Protein AF-A0A0L6VKC7-F1 (afdb_monomer_lite)

Radius of gyration: 15.63 Å; chains: 1; bounding box: 43×36×37 Å

Organism: NCBI:txid27349

Foldseek 3Di:
DPPPDPDPPPPVDDCCLPPVNLVPDDQVVNCVQQVDGPVVLVVVLVVCQVPCVQDDPDPDDDDHSSSVSSVCRSCVPPDDPDPD

Sequence (84 aa):
RQYLTARGTTTRFHPRYNFSAIQSLSESCFQKLFHMSWPCFLNLLHLIEPDPIFYNQSQNPQQDVSIQLTVATCRLGSNGNGAA

Secondary structure (DSSP, 8-state):
--S-S---------GGGSHHHHHTS-HHHHHHHHSS-HHHHHHHHHHHTT-GGGS--SSS----HHHHHHHHHHHTTTT-TT--

pLDDT: mean 82.85, std 15.11, range [49.09, 97.69]

Structure (mmCIF, N/CA/C/O backbone):
data_AF-A0A0L6VKC7-F1
#
_entry.id   AF-A0A0L6VKC7-F1
#
loop_
_atom_site.group_PDB
_atom_site.id
_atom_site.type_symbol
_atom_site.label_atom_id
_atom_site.label_alt_id
_atom_site.label_comp_id
_atom_site.label_asym_id
_atom_site.label_entity_id
_atom_site.label_seq_id
_atom_site.pdbx_PDB_ins_code
_atom_site.Cartn_x
_atom_site.Cartn_y
_atom_site.Cartn_z
_atom_site.occupancy
_atom_site.B_iso_or_equiv
_atom_site.auth_seq_id
_atom_site.auth_comp_id
_atom_site.auth_asym_id
_atom_site.auth_atom_id
_atom_site.pdbx_PDB_model_num
ATOM 1 N N . ARG A 1 1 ? -26.569 -25.462 6.612 1.00 49.47 1 ARG A N 1
ATOM 2 C CA . ARG A 1 1 ? -25.615 -24.687 7.450 1.00 49.47 1 ARG A CA 1
ATOM 3 C C . ARG A 1 1 ? -24.198 -25.259 7.279 1.00 49.47 1 ARG A C 1
ATOM 5 O O . ARG A 1 1 ? -23.688 -25.873 8.199 1.00 49.47 1 ARG A O 1
ATOM 12 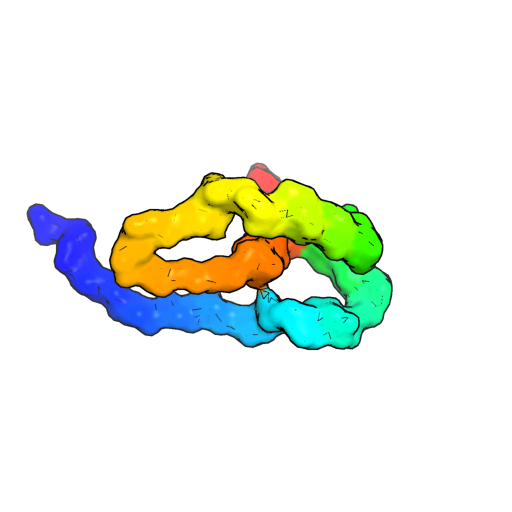N N . GLN A 1 2 ? -23.583 -25.118 6.101 1.00 55.94 2 GLN A N 1
ATOM 13 C CA . GLN A 1 2 ? -22.251 -25.691 5.801 1.00 55.94 2 GLN A CA 1
ATOM 14 C C . GLN A 1 2 ? -21.120 -24.645 5.766 1.00 55.94 2 GLN A C 1
ATOM 16 O O . GLN A 1 2 ? -19.972 -24.999 5.544 1.00 55.94 2 GLN A O 1
ATOM 21 N N . TYR A 1 3 ? -21.422 -23.368 6.027 1.00 58.84 3 TYR A N 1
ATOM 22 C CA . TYR A 1 3 ? -20.444 -22.269 5.973 1.00 58.84 3 TYR A CA 1
ATOM 23 C C . TYR A 1 3 ? -19.936 -21.805 7.350 1.00 58.84 3 TYR A C 1
ATOM 25 O O . TYR A 1 3 ? -19.222 -20.812 7.433 1.00 58.84 3 TYR A O 1
ATOM 33 N N . LEU A 1 4 ? -20.322 -22.489 8.433 1.00 65.56 4 LEU A N 1
ATOM 34 C CA . LEU A 1 4 ? -19.999 -22.110 9.819 1.00 65.56 4 LEU A CA 1
ATOM 35 C C . LEU A 1 4 ? -18.907 -22.988 10.444 1.00 65.56 4 LEU A C 1
ATOM 37 O O . LEU A 1 4 ? -18.790 -23.054 11.664 1.00 65.56 4 LEU A O 1
ATOM 41 N N . THR A 1 5 ? -18.116 -23.701 9.645 1.00 62.69 5 THR A N 1
ATOM 42 C CA . THR A 1 5 ? -16.912 -24.346 10.169 1.00 62.69 5 THR A CA 1
ATOM 43 C C . THR A 1 5 ? -15.944 -23.250 10.597 1.00 62.69 5 THR A C 1
ATOM 45 O O . THR A 1 5 ? -15.655 -22.341 9.814 1.00 62.69 5 THR A O 1
ATOM 48 N N . ALA A 1 6 ? -15.458 -23.315 11.838 1.00 60.31 6 ALA A N 1
ATOM 49 C CA . ALA A 1 6 ? -14.428 -22.406 12.317 1.00 60.31 6 ALA A CA 1
ATOM 50 C C . ALA A 1 6 ? -13.251 -22.455 11.335 1.00 60.31 6 ALA A C 1
ATOM 52 O O . ALA A 1 6 ? -12.635 -23.506 11.142 1.00 60.31 6 ALA A O 1
ATOM 53 N N . ARG A 1 7 ? -12.967 -21.333 10.664 1.00 61.12 7 ARG A N 1
ATOM 54 C CA . ARG A 1 7 ? -11.729 -21.209 9.897 1.00 61.12 7 ARG A CA 1
ATOM 55 C C . ARG A 1 7 ? -10.605 -21.354 10.911 1.00 61.12 7 ARG A C 1
ATOM 57 O O . ARG A 1 7 ? -10.471 -20.502 11.785 1.00 61.12 7 ARG A O 1
ATOM 64 N N . GLY A 1 8 ? -9.834 -22.437 10.815 1.00 57.59 8 GLY A N 1
ATOM 65 C CA . GLY A 1 8 ? -8.597 -22.566 11.577 1.00 57.59 8 GLY A CA 1
ATOM 66 C C . GLY A 1 8 ? -7.769 -21.298 11.390 1.00 57.59 8 GLY A C 1
ATOM 67 O O . GLY A 1 8 ? -7.817 -20.695 10.310 1.00 57.59 8 GLY A O 1
ATOM 68 N N . THR A 1 9 ? -7.063 -20.874 12.438 1.00 49.34 9 THR A N 1
ATOM 69 C CA . THR A 1 9 ? -6.158 -19.718 12.447 1.00 49.34 9 THR A CA 1
ATOM 70 C C . THR A 1 9 ? -5.077 -19.924 11.397 1.00 49.34 9 THR A C 1
ATOM 72 O O . THR A 1 9 ? -3.969 -20.380 11.650 1.00 49.34 9 THR A O 1
ATOM 75 N N . THR A 1 10 ? -5.421 -19.630 10.150 1.00 49.09 10 THR A N 1
ATOM 76 C CA . THR A 1 10 ? -4.474 -19.672 9.060 1.00 49.09 10 THR A CA 1
ATOM 77 C C . THR A 1 10 ? -3.802 -18.320 9.119 1.00 49.09 10 THR A C 1
ATOM 79 O O . THR A 1 10 ? -4.255 -17.364 8.491 1.00 49.09 10 THR A O 1
ATOM 82 N N . THR A 1 11 ? -2.747 -18.215 9.921 1.00 52.75 11 THR A N 1
ATOM 83 C CA . THR A 1 11 ? -1.838 -17.073 9.878 1.00 52.75 11 THR A CA 1
ATOM 84 C C . THR A 1 11 ? -1.109 -17.144 8.535 1.00 52.75 11 THR A C 1
ATOM 86 O O . THR A 1 11 ? 0.043 -17.540 8.444 1.00 52.75 11 THR A O 1
ATOM 89 N N . ARG A 1 12 ? -1.809 -16.823 7.436 1.00 61.62 12 ARG A N 1
ATOM 90 C CA . ARG A 1 12 ? -1.273 -16.770 6.062 1.00 61.62 12 ARG A CA 1
ATOM 91 C C . ARG A 1 12 ? -0.416 -15.520 5.847 1.00 61.62 12 ARG A C 1
ATOM 93 O O . ARG A 1 12 ? -0.289 -15.039 4.722 1.00 61.62 12 ARG A O 1
ATOM 100 N N . PHE A 1 13 ? 0.125 -14.953 6.918 1.00 64.38 13 PHE A N 1
ATOM 101 C CA . PHE A 1 13 ? 1.0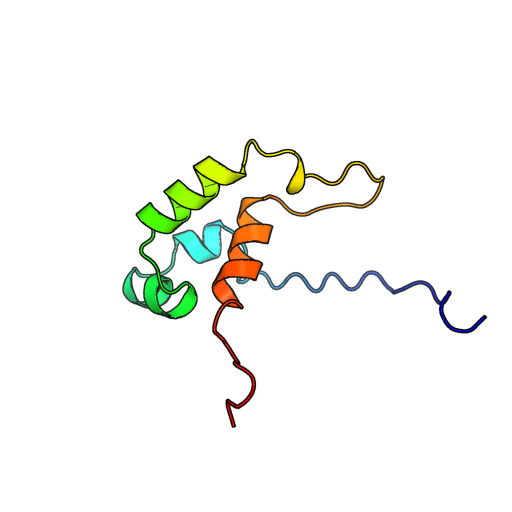23 -13.825 6.822 1.00 64.38 13 PHE A CA 1
ATOM 102 C C . PHE A 1 13 ? 2.420 -14.354 6.503 1.00 64.38 13 PHE A C 1
ATOM 104 O O . PHE A 1 13 ? 3.058 -15.005 7.326 1.00 64.38 13 PHE A O 1
ATOM 111 N N . HIS A 1 14 ? 2.864 -14.133 5.268 1.00 72.12 14 HIS A N 1
ATOM 112 C CA . HIS A 1 14 ? 4.200 -14.534 4.852 1.00 72.12 14 HIS A CA 1
ATOM 113 C C . HIS A 1 14 ? 5.209 -13.482 5.348 1.00 72.12 14 HIS A C 1
ATOM 115 O O . HIS A 1 14 ? 5.066 -12.320 4.964 1.00 72.12 14 HIS A O 1
ATOM 121 N N . PRO A 1 15 ? 6.267 -13.856 6.097 1.00 78.44 15 PRO A N 1
ATOM 122 C CA . PRO A 1 15 ? 7.230 -12.912 6.690 1.00 78.44 15 PRO A CA 1
ATOM 123 C C . PRO A 1 15 ? 7.901 -11.944 5.703 1.00 78.44 15 PRO A C 1
ATOM 125 O O . PRO A 1 15 ? 8.413 -10.901 6.091 1.00 78.44 15 PRO A O 1
ATOM 128 N N . ARG A 1 16 ? 7.873 -12.265 4.405 1.00 79.38 16 ARG A N 1
ATOM 129 C CA . ARG A 1 16 ? 8.372 -11.402 3.316 1.00 79.38 16 ARG A CA 1
ATOM 130 C C . ARG A 1 16 ? 7.671 -10.044 3.212 1.00 79.38 16 ARG A C 1
ATOM 132 O O . ARG A 1 16 ? 8.196 -9.160 2.556 1.00 79.38 16 ARG A O 1
ATOM 139 N N . TYR A 1 17 ? 6.485 -9.906 3.802 1.00 80.56 17 TYR A N 1
ATOM 140 C CA . TYR A 1 17 ? 5.724 -8.656 3.815 1.00 80.56 17 TYR A CA 1
ATOM 141 C C . TYR A 1 17 ? 5.947 -7.841 5.096 1.00 80.56 17 TYR A C 1
ATOM 143 O O . TYR A 1 17 ? 5.266 -6.844 5.311 1.00 80.56 17 TYR A O 1
ATOM 151 N N . ASN A 1 18 ? 6.881 -8.262 5.956 1.00 87.00 18 ASN A N 1
ATOM 152 C CA . ASN A 1 18 ? 7.318 -7.450 7.083 1.00 87.00 18 ASN A CA 1
ATOM 153 C C . ASN A 1 18 ? 7.956 -6.159 6.580 1.00 87.00 18 ASN A C 1
ATOM 155 O O . ASN A 1 18 ? 8.803 -6.195 5.688 1.00 87.00 18 ASN A O 1
ATOM 159 N N . PHE A 1 19 ? 7.625 -5.037 7.215 1.00 84.62 19 PHE A N 1
ATOM 160 C CA . PHE A 1 19 ? 8.158 -3.730 6.838 1.00 84.62 19 PHE A CA 1
ATOM 161 C C . PHE A 1 19 ? 9.695 -3.702 6.802 1.00 84.62 19 PHE A C 1
ATOM 163 O O . PHE A 1 19 ? 10.284 -3.211 5.844 1.00 84.62 19 PHE A O 1
ATOM 170 N N . SER A 1 20 ? 10.353 -4.330 7.782 1.00 88.31 20 SER A N 1
ATOM 171 C CA . SER A 1 20 ? 11.817 -4.445 7.834 1.00 88.31 20 SER A CA 1
ATOM 172 C C . SER A 1 20 ? 12.412 -5.249 6.673 1.00 88.31 20 SER A C 1
ATOM 174 O O . SER A 1 20 ? 13.479 -4.903 6.173 1.00 88.31 20 SER A O 1
ATOM 176 N N . ALA A 1 21 ? 11.725 -6.301 6.220 1.00 88.19 21 ALA A N 1
ATOM 177 C CA . ALA A 1 21 ? 12.158 -7.112 5.084 1.00 88.19 21 ALA A CA 1
ATOM 178 C C . ALA A 1 21 ? 12.025 -6.355 3.756 1.00 88.19 21 ALA A C 1
ATOM 180 O O . ALA A 1 21 ? 12.780 -6.603 2.823 1.00 88.19 21 ALA A O 1
ATOM 181 N N . ILE A 1 22 ? 11.067 -5.434 3.671 1.00 89.25 22 ILE A N 1
ATOM 182 C CA . ILE A 1 22 ? 10.863 -4.582 2.500 1.00 89.25 22 ILE A CA 1
ATOM 183 C C . ILE A 1 22 ? 11.886 -3.449 2.487 1.00 89.25 22 ILE A C 1
ATOM 185 O O . ILE A 1 22 ? 12.473 -3.161 1.449 1.00 89.25 22 ILE A O 1
ATOM 189 N N . GLN A 1 23 ? 12.125 -2.835 3.646 1.00 89.88 23 GLN A N 1
ATOM 190 C CA . GLN A 1 23 ? 13.096 -1.758 3.810 1.00 89.88 23 GLN A CA 1
ATOM 191 C C . GLN A 1 23 ? 14.530 -2.211 3.494 1.00 89.88 23 GLN A C 1
ATOM 193 O O . GLN A 1 23 ? 15.350 -1.398 3.079 1.00 89.88 23 GLN A O 1
ATOM 198 N N . SER A 1 24 ? 14.842 -3.498 3.675 1.00 92.25 24 SER A N 1
ATOM 199 C CA . SER A 1 24 ? 16.156 -4.064 3.353 1.00 92.25 24 SER A CA 1
ATOM 200 C C . SER A 1 24 ? 16.333 -4.456 1.881 1.00 92.25 24 SER A C 1
ATOM 202 O O . SER A 1 24 ? 17.420 -4.896 1.497 1.00 92.25 24 SER A O 1
ATOM 204 N N . LEU A 1 25 ? 15.303 -4.309 1.040 1.00 91.56 25 LEU A N 1
ATOM 205 C CA . LEU A 1 25 ? 15.418 -4.570 -0.392 1.00 91.56 25 LEU A CA 1
ATOM 206 C C . LEU A 1 25 ? 16.337 -3.546 -1.060 1.00 91.56 25 LEU A C 1
ATOM 208 O O . LEU A 1 25 ? 16.334 -2.361 -0.730 1.00 91.56 25 LEU A O 1
ATOM 212 N N . SER A 1 26 ? 17.075 -3.988 -2.080 1.00 94.94 26 SER A N 1
ATOM 213 C CA . SER A 1 26 ? 17.701 -3.044 -3.004 1.00 94.94 26 SER A CA 1
ATOM 214 C C . SER A 1 26 ? 16.624 -2.242 -3.739 1.00 94.94 26 SER A C 1
ATOM 216 O O . SER A 1 26 ? 15.523 -2.741 -3.988 1.00 94.94 26 SER A O 1
ATOM 218 N N . GLU A 1 27 ? 16.955 -1.020 -4.156 1.00 93.62 27 GLU A N 1
ATOM 219 C CA . GLU A 1 27 ? 16.018 -0.163 -4.889 1.00 93.62 27 GLU A CA 1
ATOM 220 C C . GLU A 1 27 ? 15.455 -0.853 -6.142 1.00 93.62 27 GLU A C 1
ATOM 222 O O . GLU A 1 27 ? 14.252 -0.807 -6.390 1.00 93.62 27 GLU A O 1
ATOM 227 N N . SER A 1 28 ? 16.295 -1.573 -6.891 1.00 94.50 28 SER A N 1
ATOM 228 C CA . SER A 1 28 ? 15.866 -2.306 -8.087 1.00 94.50 28 SER A CA 1
ATOM 229 C C . SER A 1 28 ? 14.900 -3.4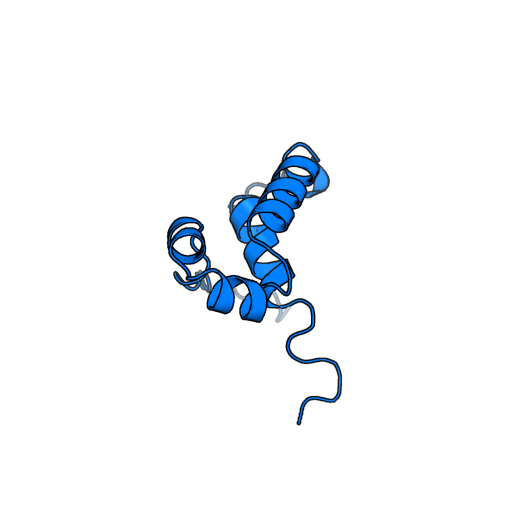52 -7.774 1.00 94.50 28 SER A C 1
ATOM 231 O O . SER A 1 28 ? 13.960 -3.686 -8.535 1.00 94.50 28 SER A O 1
ATOM 233 N N . CYS A 1 29 ? 15.093 -4.164 -6.661 1.00 92.25 29 CYS A N 1
ATOM 234 C CA . CYS A 1 29 ? 14.157 -5.188 -6.203 1.00 92.25 29 CYS A CA 1
ATOM 235 C C . CYS A 1 29 ? 12.842 -4.562 -5.734 1.00 92.25 29 CYS A C 1
ATOM 237 O O . CYS A 1 29 ? 11.773 -5.058 -6.087 1.00 92.25 29 CYS A O 1
ATOM 239 N N . PHE A 1 30 ? 12.916 -3.459 -4.988 1.00 92.50 30 PHE A N 1
ATOM 240 C CA . PHE A 1 30 ? 11.743 -2.740 -4.507 1.00 92.50 30 PHE A CA 1
ATOM 241 C C . PHE A 1 30 ? 10.885 -2.232 -5.674 1.00 92.50 30 PHE A C 1
ATOM 243 O O . PHE A 1 30 ? 9.702 -2.552 -5.760 1.00 92.50 30 PHE A O 1
ATOM 250 N N . GLN A 1 31 ? 11.489 -1.532 -6.635 1.00 92.75 31 GLN A N 1
ATOM 251 C CA . GLN A 1 31 ? 10.779 -1.016 -7.807 1.00 92.75 31 GLN A CA 1
ATOM 252 C C . GLN A 1 31 ? 10.127 -2.130 -8.636 1.00 92.75 31 GLN A C 1
ATOM 254 O O . GLN A 1 31 ? 9.007 -1.959 -9.107 1.00 92.75 31 GLN A O 1
ATOM 259 N N . LYS A 1 32 ? 10.782 -3.290 -8.791 1.00 89.75 32 LYS A N 1
ATOM 260 C CA . LYS A 1 32 ? 10.194 -4.441 -9.498 1.00 89.75 32 LYS A CA 1
ATOM 261 C C . LYS A 1 32 ? 8.984 -5.033 -8.779 1.00 89.75 32 LYS A C 1
ATOM 263 O O . LYS A 1 32 ? 8.074 -5.502 -9.447 1.00 89.75 32 LYS A O 1
ATOM 268 N N . LEU A 1 33 ? 8.999 -5.051 -7.447 1.00 89.06 33 LEU A N 1
ATOM 269 C CA . LEU A 1 33 ? 7.935 -5.652 -6.640 1.00 89.06 33 LEU A CA 1
ATOM 270 C C . LEU A 1 33 ? 6.738 -4.723 -6.435 1.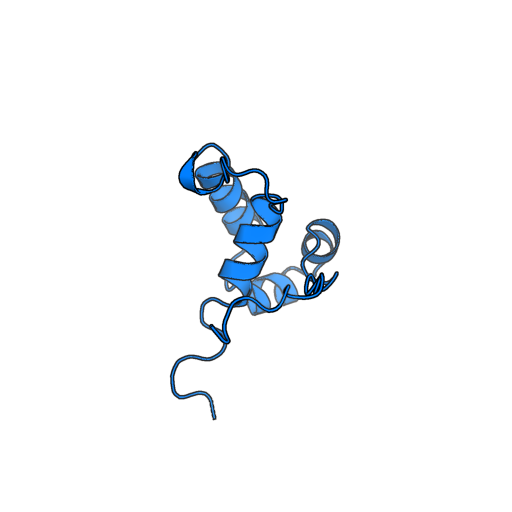00 89.06 33 LEU A C 1
ATOM 272 O O . LEU A 1 33 ? 5.609 -5.197 -6.382 1.00 89.06 33 LEU A O 1
ATOM 276 N N . PHE A 1 34 ? 6.988 -3.424 -6.280 1.00 90.38 34 PHE A N 1
ATOM 277 C CA . PHE A 1 34 ? 5.976 -2.440 -5.888 1.00 90.38 34 PHE A CA 1
ATOM 278 C C . PHE A 1 34 ? 5.622 -1.457 -7.007 1.00 90.38 34 PHE A C 1
ATOM 280 O O . PHE A 1 34 ? 4.713 -0.648 -6.839 1.00 90.38 34 PHE A O 1
ATOM 287 N N . HIS A 1 35 ? 6.337 -1.510 -8.136 1.00 90.88 35 HIS A N 1
ATOM 288 C CA . HIS A 1 35 ? 6.161 -0.625 -9.292 1.00 90.88 35 HIS A CA 1
ATOM 289 C C . HIS A 1 35 ? 6.250 0.874 -8.950 1.00 90.88 35 HIS A C 1
ATOM 291 O O . HIS A 1 35 ? 5.678 1.716 -9.639 1.00 90.88 35 HIS A O 1
ATOM 297 N N . MET A 1 36 ? 6.992 1.216 -7.892 1.00 93.56 36 MET A N 1
ATOM 298 C CA . MET A 1 36 ? 7.234 2.586 -7.438 1.00 93.56 36 MET A CA 1
ATOM 299 C C . MET A 1 36 ? 8.563 2.694 -6.685 1.00 93.56 36 MET A C 1
ATOM 301 O O . MET A 1 36 ? 9.155 1.687 -6.294 1.00 93.56 36 MET A O 1
ATOM 305 N N . SER A 1 37 ? 9.038 3.920 -6.467 1.00 94.94 37 SER A N 1
ATOM 306 C CA . SER A 1 37 ? 10.218 4.177 -5.638 1.00 94.94 37 SER A CA 1
ATOM 307 C C . SER A 1 37 ? 9.889 4.096 -4.143 1.00 94.94 37 SER A C 1
ATOM 309 O O . SER A 1 37 ? 8.744 4.296 -3.731 1.00 94.94 37 SER A O 1
ATOM 311 N N . TRP A 1 38 ? 10.905 3.848 -3.312 1.00 94.44 38 TRP A N 1
ATOM 312 C CA . TRP A 1 38 ? 10.744 3.820 -1.854 1.00 94.44 38 TRP A CA 1
ATOM 313 C C . TRP A 1 38 ? 10.168 5.132 -1.278 1.00 94.44 38 TRP A C 1
ATOM 315 O O . TRP A 1 38 ? 9.213 5.062 -0.504 1.00 94.44 38 TRP A O 1
ATOM 325 N N . PRO A 1 39 ? 10.626 6.336 -1.691 1.00 96.81 39 PRO A N 1
ATOM 326 C CA . PRO A 1 39 ? 10.006 7.586 -1.244 1.00 96.81 39 PRO A CA 1
ATOM 327 C C . PRO A 1 39 ? 8.530 7.716 -1.638 1.00 96.81 39 PRO A C 1
ATOM 329 O O . PRO A 1 39 ? 7.733 8.227 -0.856 1.00 96.81 39 PRO A O 1
ATOM 332 N N . CYS A 1 40 ? 8.145 7.235 -2.827 1.00 95.88 40 CYS A N 1
ATOM 333 C CA . CYS A 1 40 ? 6.748 7.244 -3.261 1.00 95.88 40 CYS A CA 1
ATOM 334 C C . CYS A 1 40 ? 5.886 6.347 -2.362 1.00 95.88 40 CYS A C 1
ATOM 336 O O . CYS A 1 40 ? 4.827 6.775 -1.909 1.00 95.88 40 CYS A O 1
ATOM 338 N N . PHE A 1 41 ? 6.380 5.153 -2.027 1.00 95.00 41 PHE A N 1
ATOM 339 C CA . PHE A 1 41 ? 5.715 4.247 -1.093 1.00 95.00 41 PHE A CA 1
ATOM 340 C C . PHE A 1 41 ? 5.529 4.870 0.297 1.00 95.00 41 PHE A C 1
ATOM 342 O O . PHE A 1 41 ? 4.433 4.813 0.849 1.00 95.00 41 PHE A O 1
ATOM 349 N N . LEU A 1 42 ? 6.569 5.507 0.850 1.00 96.06 42 LEU A N 1
ATOM 350 C CA . LEU A 1 42 ? 6.475 6.189 2.146 1.00 96.06 42 LEU A CA 1
ATOM 351 C C . LEU A 1 42 ? 5.487 7.357 2.119 1.00 96.06 42 LEU A C 1
ATOM 353 O O . LEU A 1 42 ? 4.730 7.536 3.070 1.00 96.06 42 LEU A O 1
ATOM 357 N N . ASN A 1 43 ? 5.459 8.127 1.030 1.00 97.69 43 ASN A N 1
ATOM 358 C CA . ASN A 1 43 ? 4.490 9.205 0.870 1.00 97.69 43 ASN A CA 1
ATOM 359 C C . ASN A 1 43 ? 3.053 8.664 0.829 1.00 97.69 43 ASN A C 1
ATOM 361 O O . ASN A 1 43 ? 2.174 9.198 1.497 1.00 97.69 43 ASN A O 1
ATOM 365 N N . LEU A 1 44 ? 2.814 7.570 0.098 1.00 95.50 44 LEU A N 1
ATOM 366 C CA . LEU A 1 44 ? 1.508 6.909 0.086 1.00 95.50 44 LEU A CA 1
ATOM 367 C C . LEU A 1 44 ? 1.115 6.413 1.475 1.00 95.50 44 LEU A C 1
ATOM 369 O O . LEU A 1 44 ? -0.013 6.656 1.889 1.00 95.50 44 LEU A O 1
ATOM 373 N N . LEU A 1 45 ? 2.035 5.771 2.202 1.00 96.19 45 LEU A N 1
ATOM 374 C CA . LEU A 1 45 ? 1.790 5.323 3.571 1.00 96.19 45 LEU A CA 1
ATOM 375 C C . LEU A 1 45 ? 1.381 6.493 4.473 1.00 96.19 45 LEU A C 1
ATOM 377 O O . LEU A 1 45 ? 0.360 6.405 5.145 1.00 96.19 45 LEU A O 1
ATOM 381 N N . HIS A 1 46 ? 2.121 7.600 4.424 1.00 97.00 46 HIS A N 1
ATOM 382 C CA . HIS A 1 46 ? 1.826 8.791 5.218 1.00 97.00 46 HIS A CA 1
ATOM 383 C C . HIS A 1 46 ? 0.440 9.385 4.917 1.00 97.00 46 HIS A C 1
ATOM 385 O O . HIS A 1 46 ? -0.248 9.837 5.828 1.00 97.00 46 HIS A O 1
ATOM 391 N N . LEU A 1 47 ? 0.013 9.364 3.650 1.00 96.94 47 LEU A N 1
ATOM 392 C CA . LEU A 1 47 ? -1.293 9.884 3.239 1.00 96.94 47 LEU A CA 1
ATOM 393 C C . LEU A 1 47 ? -2.464 9.016 3.719 1.00 96.94 47 LEU A C 1
ATOM 395 O O . LEU A 1 47 ? -3.536 9.554 3.983 1.00 96.94 47 LEU A O 1
ATOM 399 N N . ILE A 1 48 ? -2.279 7.696 3.810 1.00 95.19 48 ILE A N 1
ATOM 400 C CA . ILE A 1 48 ? -3.363 6.760 4.150 1.00 95.19 48 ILE A CA 1
ATOM 401 C C . ILE A 1 48 ? -3.412 6.388 5.632 1.00 95.19 48 ILE A C 1
ATOM 403 O O . ILE A 1 48 ? -4.472 6.034 6.135 1.00 95.19 48 ILE A O 1
ATOM 407 N N . GLU A 1 49 ? -2.284 6.459 6.341 1.00 95.69 49 GLU A N 1
ATOM 408 C CA . GLU A 1 49 ? -2.185 6.099 7.756 1.00 95.69 49 GLU A CA 1
ATOM 409 C C . GLU A 1 49 ? -3.193 6.820 8.668 1.00 95.69 49 GLU A C 1
ATOM 411 O O . GLU A 1 49 ? -3.714 6.159 9.562 1.00 95.69 49 GLU A O 1
ATOM 416 N N . PRO A 1 50 ? -3.544 8.108 8.487 1.00 96.56 50 PRO A N 1
ATOM 417 C CA . PRO A 1 50 ? -4.546 8.746 9.340 1.00 96.56 50 PRO A CA 1
ATOM 418 C C . PRO A 1 50 ? -6.000 8.412 8.965 1.00 96.56 50 PRO A C 1
ATOM 420 O O . PRO A 1 50 ? -6.907 8.776 9.716 1.00 96.56 50 PRO A O 1
ATOM 423 N N . ASP A 1 51 ? -6.259 7.770 7.822 1.00 96.06 51 ASP A N 1
ATOM 424 C CA . ASP A 1 51 ? -7.626 7.557 7.341 1.00 96.06 51 ASP A CA 1
ATOM 425 C C . ASP A 1 51 ? -8.301 6.385 8.086 1.00 96.06 51 ASP A C 1
ATOM 427 O O . ASP A 1 51 ? -7.800 5.252 8.056 1.00 96.06 51 ASP A O 1
ATOM 431 N N . PRO A 1 52 ? -9.460 6.611 8.739 1.00 94.62 52 PRO A N 1
ATOM 432 C CA . PRO A 1 52 ? -10.167 5.584 9.499 1.00 94.62 52 PRO A CA 1
ATOM 433 C C . PRO A 1 52 ? -10.580 4.360 8.668 1.00 94.62 52 PRO A C 1
ATOM 435 O O . PRO A 1 52 ? -10.809 3.303 9.254 1.00 94.62 52 PRO A O 1
ATOM 438 N N . ILE A 1 53 ? -10.657 4.447 7.334 1.00 94.56 53 ILE A N 1
ATOM 439 C CA . ILE A 1 53 ? -11.043 3.315 6.476 1.00 94.56 53 ILE A CA 1
ATOM 440 C C . ILE A 1 53 ? -10.066 2.131 6.560 1.00 94.56 53 ILE A C 1
ATOM 442 O O . ILE A 1 53 ? -10.463 0.987 6.334 1.00 94.56 53 ILE A O 1
ATOM 446 N N . PHE A 1 54 ? -8.801 2.382 6.915 1.00 94.31 54 PHE A N 1
ATOM 447 C CA . PHE A 1 54 ? -7.779 1.341 7.066 1.00 94.31 54 PHE A CA 1
ATOM 448 C C . PHE A 1 54 ? -7.768 0.701 8.457 1.00 94.31 54 PHE A C 1
ATOM 450 O O . PHE A 1 54 ? -7.001 -0.239 8.685 1.00 94.31 54 PHE A O 1
ATOM 457 N N . TYR A 1 55 ? -8.640 1.151 9.363 1.00 94.19 55 TYR A N 1
ATOM 458 C CA . TYR A 1 55 ? -8.763 0.630 10.718 1.00 94.19 55 TYR A CA 1
ATOM 459 C C . TYR A 1 55 ? -10.083 -0.109 10.912 1.00 94.19 55 TYR A C 1
ATOM 461 O O . TYR A 1 55 ? -11.182 0.370 10.643 1.00 94.19 55 TYR A O 1
ATOM 469 N N . ASN A 1 56 ? -9.961 -1.314 11.436 1.00 90.94 56 ASN A N 1
ATOM 470 C CA . ASN A 1 56 ? -11.057 -2.184 11.785 1.00 90.94 56 ASN A CA 1
ATOM 471 C C . ASN A 1 56 ? -11.570 -1.840 13.192 1.00 90.94 56 ASN A C 1
ATOM 473 O O . ASN A 1 56 ? -10.826 -1.930 14.164 1.00 90.94 56 ASN A O 1
ATOM 477 N N . GLN A 1 57 ? -12.865 -1.538 13.313 1.00 89.38 57 GLN A N 1
ATOM 478 C CA . GLN A 1 57 ? -13.542 -1.315 14.601 1.00 89.38 57 GLN A CA 1
ATOM 479 C C . GLN A 1 57 ? -14.174 -2.589 15.205 1.00 89.38 57 GLN A C 1
ATOM 481 O O . GLN A 1 57 ? -14.914 -2.520 16.184 1.00 89.38 57 GLN A O 1
ATOM 486 N N . SER A 1 58 ? -13.924 -3.767 14.629 1.00 89.38 58 SER A N 1
ATOM 487 C CA . SER A 1 58 ? -14.360 -5.059 15.175 1.00 89.38 58 SER A CA 1
ATOM 488 C C . SER A 1 58 ? -13.327 -5.659 16.131 1.00 89.38 58 SER A C 1
ATOM 490 O O . SER A 1 58 ? -12.169 -5.264 16.159 1.00 89.38 58 SER A O 1
ATOM 492 N N . GLN A 1 59 ? -13.723 -6.697 16.867 1.00 87.81 59 GLN A N 1
ATOM 493 C CA . GLN A 1 59 ? -12.852 -7.417 17.809 1.00 87.81 59 GLN A CA 1
ATOM 494 C C . GLN A 1 59 ? -11.835 -8.366 17.140 1.00 87.81 59 GLN A C 1
ATOM 496 O O . GLN A 1 59 ? -11.217 -9.188 17.812 1.00 87.81 59 GLN A O 1
ATOM 501 N N . ASN A 1 60 ? -11.670 -8.293 15.818 1.00 88.56 60 ASN A N 1
ATOM 502 C CA . ASN A 1 60 ? -10.704 -9.122 15.104 1.00 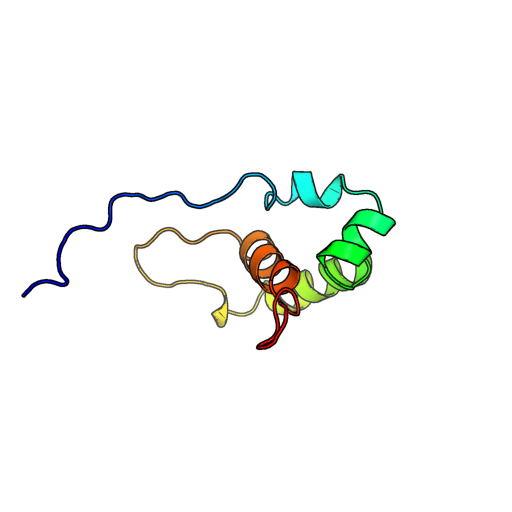88.56 60 ASN A CA 1
ATOM 503 C C . ASN A 1 60 ? -9.339 -8.426 15.023 1.00 88.56 60 ASN A C 1
ATOM 505 O O . ASN A 1 60 ? -9.292 -7.237 14.699 1.00 88.56 60 ASN A O 1
ATOM 509 N N . PRO A 1 61 ? -8.225 -9.153 15.220 1.00 88.94 61 PRO A N 1
ATOM 510 C CA . PRO A 1 61 ? -6.899 -8.612 14.957 1.00 88.94 61 PRO A CA 1
ATOM 511 C C . PRO A 1 61 ? -6.776 -8.127 13.507 1.00 88.94 61 PRO A C 1
ATOM 513 O O . PRO A 1 61 ? -7.144 -8.842 12.572 1.00 88.94 61 PRO A O 1
ATOM 516 N N . GLN A 1 62 ? -6.226 -6.930 13.322 1.00 90.62 62 GLN A N 1
ATOM 517 C CA . GLN A 1 62 ? -5.863 -6.375 12.021 1.00 90.62 62 GLN A CA 1
ATOM 518 C C . GLN A 1 62 ? -4.358 -6.094 12.004 1.00 90.62 62 GLN A C 1
ATOM 520 O O . GLN A 1 62 ? -3.770 -5.801 13.040 1.00 90.62 62 GLN A O 1
ATOM 525 N N . GLN A 1 63 ? -3.734 -6.234 10.835 1.00 90.62 63 GLN A N 1
ATOM 526 C CA . GLN A 1 63 ? -2.325 -5.887 10.636 1.00 90.62 63 GLN A CA 1
ATOM 527 C C . GLN A 1 63 ? -2.146 -4.377 10.462 1.00 90.62 63 GLN A C 1
ATOM 529 O O . GLN A 1 63 ? -3.081 -3.687 10.055 1.00 90.62 63 GLN A O 1
ATOM 534 N N . ASP A 1 64 ? -0.928 -3.893 10.685 1.00 92.38 64 ASP A N 1
ATOM 535 C CA . ASP A 1 64 ? -0.579 -2.483 10.503 1.00 92.38 64 ASP A CA 1
ATOM 536 C C . ASP A 1 64 ? -0.862 -1.990 9.079 1.00 92.38 64 ASP A C 1
ATOM 538 O O . ASP A 1 64 ? -0.750 -2.740 8.102 1.00 92.38 64 ASP A O 1
ATOM 542 N N . VAL A 1 65 ? -1.183 -0.700 8.943 1.00 94.44 65 VAL A N 1
ATOM 543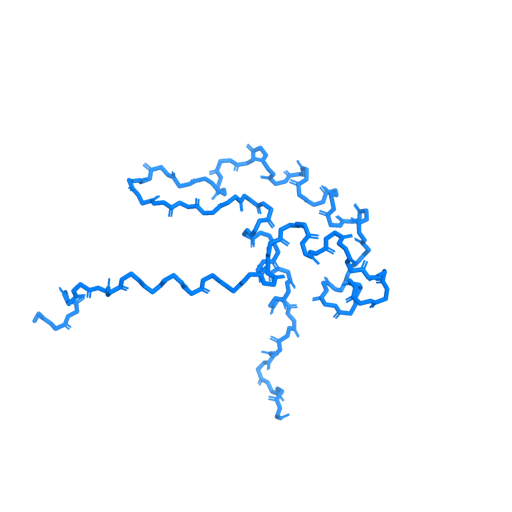 C CA . VAL A 1 65 ? -1.491 -0.068 7.648 1.00 94.44 65 VAL A CA 1
ATOM 544 C C . VAL A 1 65 ? -0.343 -0.247 6.648 1.00 94.44 65 VAL A C 1
ATOM 546 O O . VAL A 1 65 ? -0.579 -0.519 5.472 1.00 94.44 65 VAL A O 1
ATOM 549 N N . SER A 1 66 ? 0.908 -0.208 7.114 1.00 93.44 66 SER A N 1
ATOM 550 C CA . SER A 1 66 ? 2.097 -0.453 6.287 1.00 93.44 66 SER A CA 1
ATOM 551 C C . SER A 1 66 ? 2.117 -1.858 5.671 1.00 93.44 66 SER A C 1
ATOM 553 O O . SER A 1 66 ? 2.455 -2.028 4.496 1.00 93.44 66 SER A O 1
ATOM 555 N N . ILE A 1 67 ? 1.692 -2.870 6.429 1.00 91.94 67 ILE A N 1
ATOM 556 C CA . ILE A 1 67 ? 1.578 -4.254 5.968 1.00 91.94 67 ILE A CA 1
ATOM 557 C C . ILE A 1 67 ? 0.394 -4.398 5.005 1.00 91.94 67 ILE A C 1
ATOM 559 O O . ILE A 1 67 ? 0.516 -5.055 3.968 1.00 91.94 67 ILE A O 1
ATOM 563 N N . GLN A 1 68 ? -0.741 -3.766 5.310 1.00 92.69 68 GLN A N 1
ATOM 564 C CA . GLN A 1 68 ? -1.907 -3.755 4.423 1.00 92.69 68 GLN A CA 1
ATOM 565 C C . GLN A 1 68 ? -1.549 -3.149 3.056 1.00 92.69 68 GLN A C 1
ATOM 567 O O . GLN A 1 68 ? -1.791 -3.775 2.019 1.00 92.69 68 GLN A O 1
ATOM 572 N N . LEU A 1 69 ? -0.888 -1.986 3.056 1.00 93.38 69 LEU A N 1
ATOM 573 C CA . LEU A 1 69 ? -0.417 -1.306 1.852 1.00 93.38 69 LEU A CA 1
ATOM 574 C C . LEU A 1 69 ? 0.591 -2.155 1.081 1.00 93.38 69 LEU A C 1
ATOM 576 O O . LEU A 1 69 ? 0.472 -2.289 -0.136 1.00 93.38 69 LEU A O 1
ATOM 580 N N . THR A 1 70 ? 1.551 -2.767 1.776 1.00 92.19 70 THR A N 1
ATOM 581 C CA . THR A 1 70 ? 2.531 -3.683 1.179 1.00 92.19 70 THR A CA 1
ATOM 582 C C . THR A 1 70 ? 1.843 -4.791 0.390 1.00 92.19 70 THR A C 1
ATOM 584 O O . THR A 1 70 ? 2.180 -5.052 -0.764 1.00 92.19 70 THR A O 1
ATOM 587 N N . VAL A 1 71 ? 0.891 -5.484 1.019 1.00 89.12 71 VAL A N 1
ATOM 588 C CA . VAL A 1 71 ? 0.211 -6.619 0.390 1.00 89.12 71 VAL A CA 1
ATOM 589 C C . VAL A 1 71 ? -0.622 -6.153 -0.799 1.00 89.12 71 VAL A C 1
ATOM 591 O O . VAL A 1 71 ? -0.624 -6.831 -1.827 1.00 89.12 71 VAL A O 1
ATOM 594 N N . ALA A 1 72 ? -1.300 -5.009 -0.673 1.00 90.38 72 ALA A N 1
ATOM 595 C CA . ALA A 1 72 ? -2.084 -4.428 -1.753 1.00 90.38 72 ALA A CA 1
ATOM 596 C C . ALA A 1 72 ? -1.201 -4.077 -2.957 1.00 90.38 72 ALA A C 1
ATOM 598 O O . ALA A 1 72 ? -1.447 -4.568 -4.052 1.00 90.38 72 ALA A O 1
ATOM 599 N N . THR A 1 73 ? -0.137 -3.303 -2.746 1.00 89.75 73 THR A N 1
ATOM 600 C CA . THR A 1 73 ? 0.760 -2.808 -3.806 1.00 89.75 73 THR A CA 1
ATOM 601 C C . THR A 1 73 ? 1.584 -3.913 -4.460 1.00 89.75 73 THR A C 1
ATOM 603 O O . THR A 1 73 ? 1.687 -3.934 -5.678 1.00 89.75 73 THR A O 1
ATOM 606 N N . CYS A 1 74 ? 2.087 -4.890 -3.699 1.00 84.62 74 CYS A N 1
ATOM 607 C CA . CYS A 1 74 ? 2.818 -6.031 -4.264 1.00 84.62 74 CYS A CA 1
ATOM 608 C C . CYS A 1 74 ? 1.927 -6.935 -5.137 1.00 84.62 74 CYS A C 1
ATOM 610 O O . CYS A 1 74 ? 2.410 -7.603 -6.049 1.00 84.62 74 CYS A O 1
ATOM 612 N N . ARG A 1 75 ? 0.620 -6.992 -4.856 1.00 82.94 75 ARG A N 1
ATOM 613 C CA . ARG A 1 75 ? -0.339 -7.768 -5.661 1.00 82.94 75 ARG A CA 1
ATOM 614 C C . ARG A 1 75 ? -0.986 -6.947 -6.768 1.00 82.94 75 ARG A C 1
ATOM 616 O O . ARG A 1 75 ? -1.540 -7.525 -7.699 1.00 82.94 75 ARG A O 1
ATOM 623 N N . LEU A 1 76 ? -0.927 -5.624 -6.678 1.00 80.88 76 LEU A N 1
ATOM 624 C CA . LEU A 1 76 ? -1.476 -4.722 -7.675 1.00 80.88 76 LEU A CA 1
ATOM 625 C C . LEU A 1 76 ? -0.682 -4.870 -8.979 1.00 80.88 76 LEU A C 1
ATOM 627 O O . LEU A 1 76 ? 0.513 -4.609 -9.020 1.00 80.88 76 LEU A O 1
ATOM 631 N N . GLY A 1 77 ? -1.340 -5.326 -10.045 1.00 65.06 77 GLY A N 1
ATOM 632 C CA . GLY A 1 77 ? -0.706 -5.511 -11.358 1.00 65.06 77 GLY A CA 1
ATOM 633 C C . GLY A 1 77 ? 0.077 -6.820 -11.534 1.00 65.06 77 GLY A C 1
ATOM 634 O O . GLY A 1 77 ? 0.415 -7.168 -12.662 1.00 65.06 77 GLY A O 1
ATOM 635 N N . SER A 1 78 ? 0.287 -7.597 -10.467 1.00 61.66 78 SER A N 1
ATOM 636 C CA . SER A 1 78 ? 0.800 -8.967 -10.560 1.00 61.66 78 SER A CA 1
ATOM 637 C C . SER A 1 78 ? -0.366 -9.926 -10.821 1.00 61.66 78 SER A C 1
ATOM 639 O O . SER A 1 78 ? -1.200 -10.135 -9.944 1.00 61.66 78 SER A O 1
ATOM 641 N N . ASN A 1 79 ? -0.412 -10.520 -12.017 1.00 60.84 79 ASN A N 1
ATOM 642 C CA . ASN A 1 79 ? -1.471 -11.419 -12.513 1.00 60.84 79 ASN A CA 1
ATOM 643 C C . ASN A 1 79 ? -2.774 -10.712 -12.937 1.00 60.84 79 ASN A C 1
ATOM 645 O O . ASN A 1 79 ? -3.852 -10.995 -12.414 1.00 60.84 79 ASN A O 1
ATOM 649 N N . GLY A 1 80 ? -2.696 -9.817 -13.929 1.00 57.53 80 GLY A N 1
ATOM 650 C CA . GLY A 1 80 ? -3.890 -9.410 -14.684 1.00 57.53 80 GLY A CA 1
ATOM 651 C C . GLY A 1 80 ? -4.601 -10.620 -15.314 1.00 57.53 80 GLY A C 1
ATOM 652 O O . GLY A 1 80 ? -3.999 -11.687 -15.435 1.00 57.53 80 GLY A O 1
ATOM 653 N N . ASN A 1 81 ? -5.865 -10.446 -15.728 1.00 62.75 81 ASN A N 1
ATOM 654 C CA . ASN A 1 81 ? -6.800 -11.469 -16.251 1.00 62.75 81 ASN A CA 1
ATOM 655 C C . ASN A 1 81 ? -6.363 -12.189 -17.561 1.00 62.75 81 ASN A C 1
ATOM 657 O O . ASN A 1 81 ? -7.195 -12.498 -18.409 1.00 62.75 81 ASN A O 1
ATOM 661 N N . GLY A 1 82 ? -5.071 -12.433 -17.761 1.00 57.41 82 GLY A N 1
ATOM 662 C CA . GLY A 1 82 ? -4.486 -13.095 -18.923 1.00 57.41 82 GLY A CA 1
ATOM 663 C C . GLY A 1 82 ? -2.990 -13.405 -18.790 1.00 57.41 82 GLY A C 1
ATOM 664 O O . GLY A 1 82 ? -2.358 -13.685 -19.802 1.00 57.41 82 GLY A O 1
ATOM 665 N N . ALA A 1 83 ? -2.398 -13.336 -17.590 1.00 56.66 83 ALA A N 1
ATOM 666 C CA . ALA A 1 83 ? -1.032 -13.820 -17.386 1.00 56.66 83 ALA A CA 1
ATOM 667 C C . ALA A 1 83 ? -1.040 -15.362 -17.398 1.00 56.66 83 ALA A C 1
ATOM 669 O O . ALA A 1 83 ? -1.450 -15.983 -16.416 1.00 56.66 83 ALA A O 1
ATOM 670 N N . ALA A 1 84 ? -0.683 -15.935 -18.552 1.00 51.22 84 ALA A N 1
ATOM 671 C CA . ALA A 1 84 ? -0.450 -17.363 -18.772 1.00 51.22 84 ALA A CA 1
ATOM 672 C C . ALA A 1 84 ? 0.916 -17.806 -18.229 1.00 51.22 84 ALA A C 1
ATOM 674 O O . ALA A 1 84 ? 1.857 -16.979 -18.270 1.00 51.22 84 ALA A O 1
#